Protein AF-A0AB73C347-F1 (afdb_monomer)

Foldseek 3Di:
DPQLDDPVLLVVLCVLCVVLVHDSVLQRQFNQSVVLVVVSVCCVVVVDPPVVNDNVVRNDD

Organism: NCBI:txid1441737

Sequence (61 aa):
MEIGMPLVEWQGIRKRLLDLDIDPDPFQKCVNYGKLSYDIVKIKFGYWKKEKLIPENYMKM

Solvent-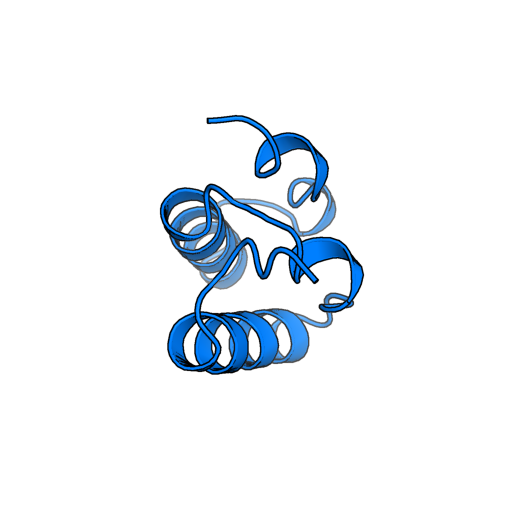accessible surface area (backbone atoms only — not comparable to full-atom values): 3639 Å² total; per-residue (Å²): 131,89,70,40,40,58,71,71,60,41,55,58,49,40,52,55,30,50,77,66,77,39,87,42,76,75,48,59,59,18,52,33,48,70,60,50,54,53,52,53,52,34,34,75,72,64,76,42,62,72,86,73,72,52,48,75,77,21,58,53,132

pLDDT: me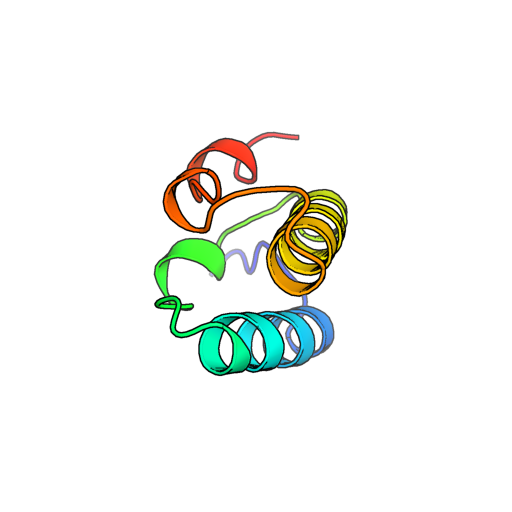an 90.92, std 10.8, range [45.03, 97.5]

Radius of gyration: 10.64 Å; Cα contacts (8 Å, |Δi|>4): 55; chains: 1; bounding box: 26×19×32 Å

Mean predicted aligned error: 3.57 Å

Nearest PDB structures (foldseek):
  1oai-assembly1_A  TM=4.631E-01  e=2.271E+00  Homo sapiens
  7mrl-assembly1_B  TM=4.860E-01  e=7.860E+00  Human immunodeficiency virus 1

Secondary structure (DSSP, 8-state):
---SS-HHHHHHHHHHHHHTT---GGGTT-S-HHHHHHHHHHHHTTSS-GGG--GGGGS--

Structure (mmCIF, N/CA/C/O backbone):
data_AF-A0AB73C347-F1
#
_entry.id   AF-A0AB73C347-F1
#
loop_
_atom_site.group_PDB
_atom_site.id
_atom_site.type_symbol
_atom_site.label_atom_id
_atom_site.label_alt_id
_atom_site.label_comp_id
_atom_site.label_asym_id
_atom_site.label_entity_id
_atom_site.label_seq_id
_atom_site.pdbx_PDB_ins_code
_atom_site.Cartn_x
_atom_site.Cartn_y
_atom_site.Cartn_z
_atom_site.occupancy
_atom_site.B_iso_or_equiv
_atom_site.auth_seq_id
_atom_site.auth_comp_id
_atom_site.auth_asym_id
_atom_site.auth_atom_id
_atom_site.pdbx_PDB_model_num
ATOM 1 N N . MET A 1 1 ? 11.064 4.407 -18.450 1.00 45.03 1 MET A N 1
ATOM 2 C CA . MET A 1 1 ? 10.231 4.308 -17.234 1.00 45.03 1 MET A CA 1
ATOM 3 C C . MET A 1 1 ? 11.035 3.519 -16.226 1.00 45.03 1 MET A C 1
ATOM 5 O O . MET A 1 1 ? 11.189 2.321 -16.418 1.00 45.03 1 MET A O 1
ATOM 9 N N . GLU A 1 2 ? 11.628 4.179 -15.234 1.00 51.97 2 GLU A N 1
ATOM 10 C CA . GLU A 1 2 ? 12.252 3.458 -14.123 1.00 51.97 2 GLU A CA 1
ATOM 11 C C . GLU A 1 2 ? 11.131 2.867 -13.272 1.00 51.97 2 GLU A C 1
ATOM 13 O O . GLU A 1 2 ? 10.363 3.576 -12.624 1.00 51.97 2 GLU A O 1
ATOM 18 N N . ILE A 1 3 ? 10.967 1.556 -13.382 1.00 57.03 3 ILE A N 1
ATOM 19 C CA . ILE A 1 3 ? 10.026 0.797 -12.575 1.00 57.03 3 ILE A CA 1
ATOM 20 C C . ILE A 1 3 ? 10.730 0.568 -11.231 1.00 57.03 3 ILE A C 1
ATOM 22 O O . ILE A 1 3 ? 11.624 -0.269 -11.150 1.00 57.03 3 ILE A O 1
ATOM 26 N N . GLY A 1 4 ? 10.369 1.334 -10.195 1.00 71.00 4 GLY A N 1
ATOM 27 C CA . GLY A 1 4 ? 10.981 1.211 -8.860 1.00 71.00 4 GLY A CA 1
ATOM 28 C C . GLY A 1 4 ? 10.754 -0.159 -8.200 1.00 71.00 4 GLY A C 1
ATOM 29 O O . GLY A 1 4 ? 11.562 -0.592 -7.383 1.00 71.00 4 GLY A O 1
ATOM 30 N N . MET A 1 5 ? 9.690 -0.867 -8.598 1.00 88.06 5 MET A N 1
ATOM 31 C CA . MET A 1 5 ? 9.272 -2.157 -8.048 1.00 88.06 5 MET A CA 1
ATOM 32 C C . MET A 1 5 ? 8.967 -3.167 -9.170 1.00 88.06 5 MET A C 1
ATOM 34 O O . MET A 1 5 ? 8.108 -2.882 -10.005 1.00 88.06 5 MET A O 1
ATOM 38 N N . PRO A 1 6 ? 9.594 -4.360 -9.198 1.00 90.56 6 PRO A N 1
ATOM 39 C CA . PRO A 1 6 ? 9.320 -5.381 -10.213 1.00 90.56 6 PRO A CA 1
ATOM 40 C C . PRO A 1 6 ? 7.823 -5.695 -10.363 1.00 90.56 6 PRO A C 1
ATOM 42 O O . PRO A 1 6 ? 7.091 -5.717 -9.378 1.00 90.56 6 PRO A O 1
ATOM 45 N N . LEU A 1 7 ? 7.360 -6.005 -11.582 1.00 90.62 7 LEU A N 1
ATOM 46 C CA . LEU A 1 7 ? 5.929 -6.210 -11.870 1.00 90.62 7 LEU A CA 1
ATOM 47 C C . LEU A 1 7 ? 5.265 -7.264 -10.963 1.00 90.62 7 LEU A C 1
ATOM 49 O O . LEU A 1 7 ? 4.129 -7.074 -10.536 1.00 90.62 7 LEU A O 1
ATOM 53 N N . VAL A 1 8 ? 5.971 -8.357 -10.660 1.00 90.94 8 VAL A N 1
ATOM 54 C CA . VAL A 1 8 ? 5.474 -9.427 -9.777 1.00 90.94 8 VAL A CA 1
ATOM 55 C C . VAL A 1 8 ? 5.257 -8.910 -8.350 1.00 90.94 8 VAL A C 1
ATOM 57 O O . VAL A 1 8 ? 4.198 -9.136 -7.764 1.00 90.94 8 VAL A O 1
ATOM 60 N N . GLU A 1 9 ? 6.220 -8.152 -7.820 1.00 92.25 9 GLU A N 1
ATOM 61 C CA . GLU A 1 9 ?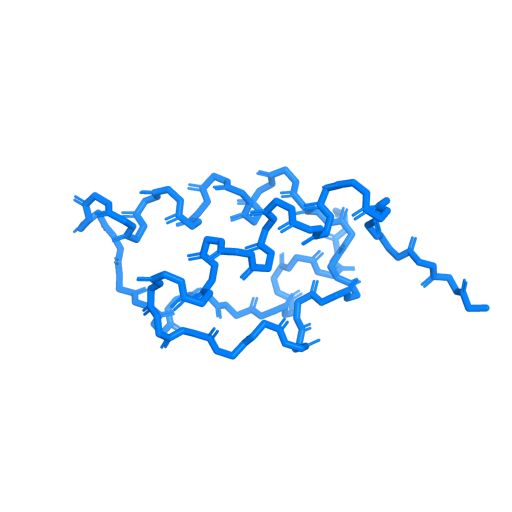 6.113 -7.508 -6.505 1.00 92.25 9 GLU A CA 1
ATOM 62 C C . GLU A 1 9 ? 4.968 -6.492 -6.487 1.00 92.25 9 GLU A C 1
ATOM 64 O O . GLU A 1 9 ? 4.147 -6.477 -5.564 1.00 92.25 9 GLU A O 1
ATOM 69 N N . TRP A 1 10 ? 4.842 -5.708 -7.561 1.00 94.19 10 TRP A N 1
ATOM 70 C CA . TRP A 1 10 ? 3.777 -4.728 -7.713 1.00 94.19 10 TRP A CA 1
ATOM 71 C C . TRP A 1 10 ? 2.390 -5.359 -7.698 1.00 94.19 10 TRP A C 1
ATOM 73 O O . TRP A 1 10 ? 1.514 -4.887 -6.977 1.00 94.19 10 TRP A O 1
ATOM 83 N N . GLN A 1 11 ? 2.174 -6.457 -8.422 1.00 94.56 11 GLN A N 1
ATOM 84 C CA . GLN A 1 11 ? 0.891 -7.162 -8.401 1.00 94.56 11 GLN A CA 1
ATOM 85 C C . GLN A 1 11 ? 0.533 -7.653 -6.990 1.00 94.56 11 GLN A C 1
ATOM 87 O O . GLN A 1 11 ? -0.618 -7.520 -6.559 1.00 94.56 11 GLN A O 1
ATOM 92 N N . GLY A 1 12 ? 1.519 -8.170 -6.251 1.00 95.56 12 GLY A N 1
ATOM 93 C CA . GLY A 1 12 ? 1.345 -8.619 -4.874 1.00 95.56 12 GLY A CA 1
ATOM 94 C C . GLY A 1 12 ? 0.999 -7.483 -3.910 1.00 95.56 12 GLY A C 1
ATOM 95 O O . GLY A 1 12 ? 0.097 -7.639 -3.086 1.00 95.56 12 GLY A O 1
ATOM 96 N N . ILE A 1 13 ? 1.688 -6.346 -4.011 1.00 96.25 13 ILE A N 1
ATOM 97 C CA . ILE A 1 13 ? 1.440 -5.162 -3.177 1.00 96.25 13 ILE A CA 1
ATOM 98 C C . ILE A 1 13 ? 0.107 -4.506 -3.538 1.00 96.25 13 ILE A C 1
ATOM 100 O O . ILE A 1 13 ? -0.705 -4.267 -2.645 1.00 96.25 13 ILE A O 1
ATOM 104 N N . ARG A 1 14 ? -0.171 -4.307 -4.831 1.00 96.69 14 ARG A N 1
ATOM 105 C CA . ARG A 1 14 ? -1.423 -3.729 -5.334 1.00 96.69 14 ARG A CA 1
ATOM 106 C C . ARG A 1 14 ? -2.642 -4.467 -4.793 1.00 96.69 14 ARG A C 1
ATOM 108 O O . ARG A 1 14 ? -3.571 -3.826 -4.318 1.00 96.69 14 ARG A O 1
ATOM 115 N N . LYS A 1 15 ? -2.634 -5.805 -4.825 1.00 97.50 15 LYS A N 1
ATOM 116 C CA . LYS A 1 15 ? -3.735 -6.609 -4.275 1.00 97.50 15 LYS A CA 1
ATOM 117 C C . LYS A 1 15 ? -3.952 -6.325 -2.786 1.00 97.50 15 LYS A C 1
ATOM 119 O O . LYS A 1 15 ? -5.076 -6.078 -2.378 1.00 97.50 15 LYS A O 1
ATOM 124 N N . ARG A 1 16 ? -2.880 -6.307 -1.989 1.00 97.19 16 ARG A N 1
ATOM 125 C CA . ARG A 1 16 ? -2.976 -6.089 -0.536 1.00 97.19 16 ARG A CA 1
ATOM 126 C C . ARG A 1 16 ? -3.424 -4.673 -0.172 1.00 97.19 16 ARG A C 1
ATOM 128 O O . ARG A 1 16 ? -4.097 -4.510 0.835 1.00 97.19 16 ARG A O 1
ATOM 135 N N . LEU A 1 17 ? -3.039 -3.665 -0.957 1.00 97.19 17 LEU A N 1
ATOM 136 C CA . LEU A 1 17 ? -3.508 -2.287 -0.776 1.00 97.19 17 LEU A CA 1
ATOM 137 C C . LEU A 1 17 ? -5.012 -2.182 -1.049 1.00 97.19 17 LEU A C 1
ATOM 139 O O . LEU A 1 17 ? -5.741 -1.650 -0.217 1.00 97.19 17 LEU A O 1
ATOM 143 N N . LEU A 1 18 ? -5.485 -2.783 -2.146 1.00 97.12 18 LEU A N 1
ATOM 144 C CA . LEU A 1 18 ? -6.912 -2.842 -2.470 1.00 97.12 18 LEU A CA 1
ATOM 145 C C . LEU A 1 18 ? -7.717 -3.613 -1.411 1.00 97.12 18 LEU A C 1
ATOM 147 O O . LEU A 1 18 ? -8.782 -3.151 -1.016 1.00 97.12 18 LEU A O 1
ATOM 151 N N . ASP A 1 19 ? -7.188 -4.727 -0.889 1.00 96.56 19 ASP A N 1
ATOM 152 C CA . ASP A 1 19 ? -7.815 -5.489 0.207 1.00 96.56 19 ASP A CA 1
ATOM 153 C C . ASP A 1 19 ? -7.982 -4.646 1.493 1.00 96.56 19 ASP A C 1
ATOM 155 O O . ASP A 1 19 ? -8.820 -4.956 2.340 1.00 96.56 19 ASP A O 1
ATOM 159 N N . LEU A 1 20 ? -7.178 -3.589 1.658 1.00 95.62 20 LEU A N 1
ATOM 160 C CA . LEU A 1 20 ? -7.227 -2.660 2.792 1.00 95.62 20 LEU A CA 1
ATOM 161 C C . LEU A 1 20 ? -7.980 -1.359 2.481 1.00 95.62 20 LEU A C 1
ATOM 163 O O . LEU A 1 20 ? -8.037 -0.485 3.356 1.00 95.62 20 LEU A O 1
ATOM 167 N N . ASP A 1 21 ? -8.575 -1.240 1.291 1.00 96.38 21 ASP A N 1
ATOM 168 C CA . ASP A 1 21 ? -9.227 -0.022 0.800 1.00 96.38 21 ASP A CA 1
ATOM 169 C C . ASP A 1 21 ? -8.256 1.177 0.789 1.00 96.38 21 ASP A C 1
ATOM 171 O O . ASP A 1 21 ? -8.493 2.223 1.392 1.00 96.38 21 ASP A O 1
ATOM 175 N N . ILE A 1 22 ? -7.082 0.968 0.183 1.00 95.88 22 ILE A N 1
ATOM 176 C CA . ILE A 1 22 ? -6.030 1.972 -0.014 1.00 95.88 22 ILE A CA 1
ATOM 177 C C . ILE A 1 22 ? -5.763 2.098 -1.515 1.00 95.88 22 ILE A C 1
ATOM 179 O O . ILE A 1 22 ? -5.562 1.086 -2.190 1.00 95.88 22 ILE A O 1
ATOM 183 N N . ASP A 1 23 ? -5.720 3.335 -2.021 1.00 95.81 23 ASP A N 1
ATOM 184 C CA . ASP A 1 23 ? -5.348 3.619 -3.410 1.00 95.81 23 ASP A CA 1
ATOM 185 C C . ASP A 1 23 ? -3.910 3.139 -3.686 1.00 95.81 23 ASP A C 1
ATOM 187 O O . ASP A 1 23 ? -2.965 3.618 -3.045 1.00 95.81 23 ASP A O 1
ATOM 191 N N . PRO A 1 24 ? -3.717 2.168 -4.598 1.00 95.44 24 PRO A N 1
ATOM 192 C CA . PRO A 1 24 ? -2.401 1.628 -4.863 1.00 95.44 24 PRO A CA 1
ATOM 193 C C . PRO A 1 24 ? -1.537 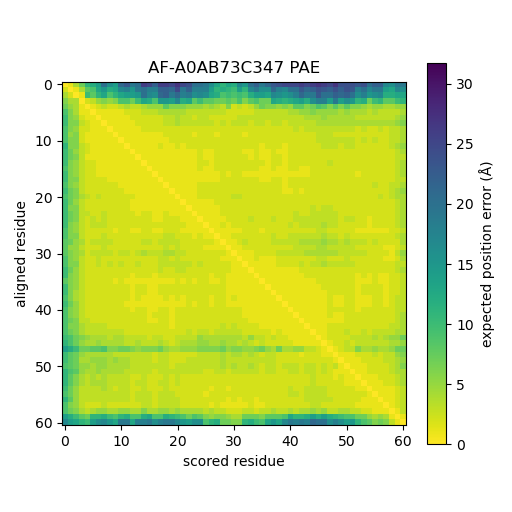2.568 -5.709 1.00 95.44 24 PRO A C 1
ATOM 195 O O . PRO A 1 24 ? -0.322 2.575 -5.516 1.00 95.44 24 PRO A O 1
ATOM 198 N N . ASP A 1 25 ? -2.105 3.359 -6.619 1.00 92.81 25 ASP A N 1
ATOM 199 C CA . ASP A 1 25 ? -1.360 4.051 -7.685 1.00 92.81 25 ASP A CA 1
ATOM 200 C C . ASP A 1 25 ? -0.155 4.887 -7.194 1.00 92.81 25 ASP A C 1
ATOM 202 O O . ASP A 1 25 ? 0.924 4.790 -7.796 1.00 92.81 25 ASP A O 1
ATOM 206 N N . PRO A 1 26 ? -0.238 5.617 -6.062 1.00 93.31 26 PRO A N 1
ATOM 207 C CA . PRO A 1 26 ? 0.901 6.352 -5.510 1.00 93.31 26 PRO A CA 1
ATOM 208 C C . PRO A 1 26 ? 2.110 5.476 -5.134 1.00 93.31 26 PRO A C 1
ATOM 210 O O . PRO A 1 26 ? 3.246 5.956 -5.112 1.00 93.31 26 PRO A O 1
ATOM 213 N N . PHE A 1 27 ? 1.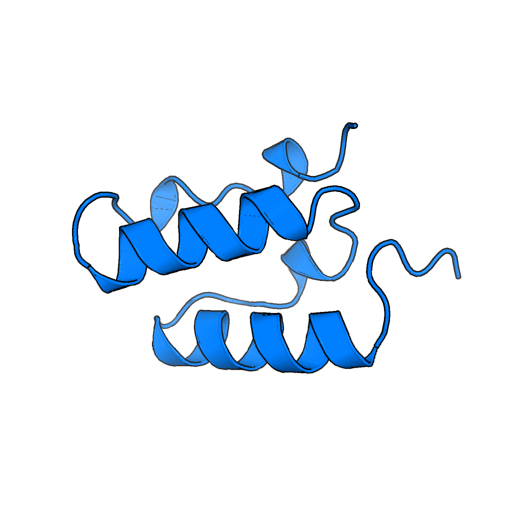895 4.186 -4.859 1.00 93.94 27 PHE A N 1
ATOM 214 C CA . PHE A 1 27 ? 2.917 3.252 -4.383 1.00 93.94 27 PHE A CA 1
ATOM 215 C C . PHE A 1 27 ? 3.677 2.523 -5.497 1.00 93.94 27 PHE A C 1
ATOM 217 O O . PHE A 1 27 ? 4.688 1.873 -5.226 1.00 93.94 27 PHE A O 1
ATOM 224 N N . GLN A 1 28 ? 3.247 2.635 -6.759 1.00 91.31 28 GLN A N 1
ATOM 225 C CA . GLN A 1 28 ? 3.887 1.938 -7.885 1.00 91.31 28 GLN A CA 1
ATOM 226 C C . GLN A 1 28 ? 5.362 2.342 -8.071 1.00 91.31 28 GLN A C 1
ATOM 228 O O . GLN A 1 28 ? 6.178 1.563 -8.564 1.00 91.31 28 GLN A O 1
ATOM 233 N N . LYS A 1 29 ? 5.709 3.572 -7.671 1.00 90.56 29 LYS A N 1
ATOM 234 C CA . LYS A 1 29 ? 7.061 4.141 -7.783 1.00 90.56 29 LYS A CA 1
ATOM 235 C C . LYS A 1 29 ? 7.937 3.888 -6.553 1.00 90.56 29 LYS A C 1
ATOM 237 O O . LYS A 1 29 ? 9.088 4.316 -6.541 1.00 90.56 29 LYS A O 1
ATOM 242 N N . CYS A 1 30 ? 7.417 3.239 -5.511 1.00 92.19 30 CYS A N 1
ATOM 243 C CA . CYS A 1 30 ? 8.182 2.967 -4.299 1.00 92.19 30 CYS A CA 1
ATOM 244 C C . CYS A 1 30 ? 9.369 2.041 -4.600 1.00 92.19 30 CYS A C 1
ATOM 246 O O . CYS A 1 30 ? 9.207 0.982 -5.202 1.00 92.19 30 CYS A O 1
ATOM 248 N N . VAL A 1 31 ? 10.554 2.436 -4.137 1.00 91.38 31 VAL A N 1
ATOM 249 C CA . VAL A 1 31 ? 11.810 1.693 -4.316 1.00 91.38 31 VAL A CA 1
ATOM 250 C C . VAL A 1 31 ? 12.029 0.732 -3.146 1.00 91.38 31 VAL A C 1
ATOM 252 O O . VAL A 1 31 ? 12.470 -0.398 -3.333 1.00 91.38 31 VAL A O 1
ATOM 255 N N . ASN A 1 32 ? 11.646 1.132 -1.928 1.00 93.38 32 ASN A N 1
ATOM 256 C CA . ASN A 1 32 ? 11.714 0.286 -0.736 1.00 93.38 32 ASN A CA 1
ATOM 257 C C . ASN A 1 32 ? 10.426 -0.539 -0.550 1.00 93.38 32 ASN A C 1
ATOM 259 O O . ASN A 1 32 ? 9.683 -0.399 0.428 1.00 93.38 32 ASN A O 1
ATOM 263 N N . TYR A 1 33 ? 10.143 -1.403 -1.524 1.00 92.38 33 TYR A N 1
ATOM 264 C CA . TYR A 1 33 ? 8.938 -2.235 -1.537 1.00 92.38 33 TYR A CA 1
ATOM 265 C C . TYR A 1 33 ? 8.942 -3.336 -0.461 1.00 92.38 33 TYR A C 1
ATOM 267 O O . TYR A 1 33 ? 7.876 -3.757 -0.013 1.00 92.38 33 TYR A O 1
ATOM 275 N N . GLY A 1 34 ? 10.116 -3.748 0.035 1.00 93.44 34 GLY A N 1
ATOM 276 C CA . GLY A 1 34 ? 10.229 -4.648 1.188 1.00 93.44 34 GLY A CA 1
ATOM 277 C C . GLY A 1 34 ? 9.659 -4.026 2.467 1.00 93.44 34 GLY A C 1
ATOM 278 O O . GLY A 1 34 ? 8.824 -4.637 3.141 1.00 93.44 34 GLY A O 1
ATOM 279 N N . LYS A 1 35 ? 10.030 -2.773 2.767 1.00 95.06 35 LYS A N 1
ATOM 280 C CA . LYS A 1 35 ? 9.459 -2.027 3.897 1.00 95.06 35 LYS A CA 1
ATOM 281 C C . LYS A 1 35 ? 7.964 -1.767 3.703 1.00 95.06 35 LYS A C 1
ATOM 283 O O . LYS A 1 35 ? 7.196 -1.951 4.645 1.00 95.06 35 LYS A O 1
ATOM 288 N N . LEU A 1 36 ? 7.548 -1.382 2.496 1.00 95.69 36 LEU A N 1
ATOM 289 C CA . LEU A 1 36 ? 6.133 -1.185 2.164 1.00 95.69 36 LEU A CA 1
ATOM 290 C C . LEU A 1 36 ? 5.314 -2.455 2.436 1.00 95.69 36 LEU A C 1
ATOM 292 O O . LEU A 1 36 ? 4.301 -2.404 3.128 1.00 95.69 36 LEU A O 1
ATOM 296 N N . SER A 1 37 ? 5.790 -3.608 1.961 1.00 95.81 37 SER A 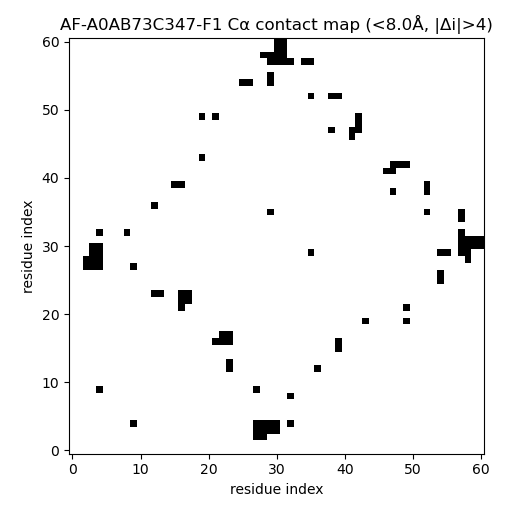N 1
ATOM 297 C CA . SER A 1 37 ? 5.169 -4.917 2.193 1.00 95.81 37 SER A CA 1
ATOM 298 C C . SER A 1 37 ? 4.998 -5.212 3.689 1.00 95.81 37 SER A C 1
ATOM 300 O O . SER A 1 37 ? 3.924 -5.641 4.115 1.00 95.81 37 SER A O 1
ATOM 302 N N . TYR A 1 38 ? 6.019 -4.928 4.501 1.00 96.19 38 TYR A N 1
ATOM 303 C CA . TYR A 1 38 ? 5.973 -5.115 5.953 1.00 96.19 38 TYR A CA 1
ATOM 304 C C . TYR A 1 38 ? 4.979 -4.172 6.654 1.00 96.19 38 TYR A C 1
ATOM 306 O O . TYR A 1 38 ? 4.209 -4.607 7.513 1.00 96.19 38 TYR A O 1
ATOM 314 N N . ASP A 1 39 ? 4.938 -2.895 6.275 1.00 96.88 39 ASP A N 1
ATOM 315 C CA . ASP A 1 39 ? 4.011 -1.925 6.870 1.00 96.88 39 ASP A CA 1
ATOM 316 C C . ASP A 1 39 ? 2.547 -2.209 6.482 1.00 96.88 39 ASP A C 1
ATOM 318 O O . ASP A 1 39 ? 1.653 -2.088 7.320 1.00 96.88 39 ASP A O 1
ATOM 322 N N . ILE A 1 40 ? 2.292 -2.683 5.256 1.00 97.00 40 ILE A N 1
ATOM 323 C CA . ILE A 1 40 ? 0.971 -3.178 4.830 1.00 97.00 40 ILE A CA 1
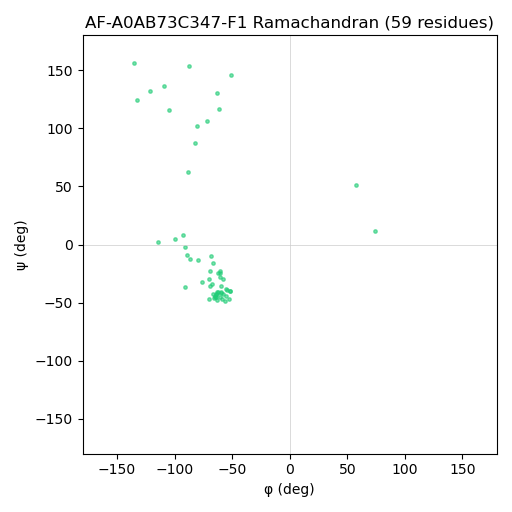ATOM 324 C C . ILE A 1 40 ? 0.504 -4.320 5.744 1.00 97.00 40 ILE A C 1
ATOM 326 O O . ILE A 1 40 ? -0.652 -4.349 6.171 1.00 97.00 40 ILE A O 1
ATOM 330 N N . VAL A 1 41 ? 1.400 -5.250 6.096 1.00 96.50 41 VAL A N 1
ATOM 331 C CA . VAL A 1 41 ? 1.091 -6.347 7.028 1.00 96.50 41 VAL A CA 1
ATOM 332 C C . VAL A 1 41 ? 0.736 -5.806 8.415 1.00 96.50 41 VAL A C 1
ATOM 334 O O . VAL A 1 41 ? -0.233 -6.269 9.017 1.00 96.50 41 VAL A O 1
ATOM 337 N N . LYS A 1 42 ? 1.443 -4.785 8.912 1.00 96.75 42 LYS A N 1
ATOM 338 C CA . LYS A 1 42 ? 1.096 -4.136 10.187 1.00 96.75 42 LYS A CA 1
ATOM 339 C C . LYS A 1 42 ? -0.304 -3.532 10.180 1.00 96.75 42 LYS A C 1
ATOM 341 O O . LYS A 1 42 ? -1.014 -3.676 11.172 1.00 96.75 42 LYS A O 1
ATOM 346 N N . ILE A 1 43 ? -0.701 -2.886 9.085 1.00 96.25 43 ILE A N 1
ATOM 347 C CA . ILE A 1 43 ? -2.052 -2.327 8.938 1.00 96.25 43 ILE A CA 1
ATOM 348 C C . ILE A 1 43 ? -3.091 -3.448 8.929 1.00 96.25 43 ILE A C 1
ATOM 350 O O . ILE A 1 43 ? -4.073 -3.372 9.663 1.00 96.25 43 ILE A O 1
ATOM 354 N N . LYS A 1 44 ? -2.844 -4.528 8.176 1.00 96.06 44 LYS A N 1
ATOM 355 C CA . LYS A 1 44 ? -3.741 -5.693 8.113 1.00 96.06 44 LYS A CA 1
ATOM 356 C C . LYS A 1 44 ? -4.036 -6.300 9.489 1.00 96.06 44 LYS A C 1
ATOM 358 O O . LYS A 1 44 ? -5.161 -6.720 9.734 1.00 96.06 44 LYS A O 1
ATOM 363 N N . PHE A 1 45 ? -3.046 -6.345 10.378 1.00 96.12 45 PHE A N 1
ATOM 364 C CA . PHE A 1 45 ? -3.198 -6.888 11.732 1.00 96.12 45 PHE A CA 1
ATOM 365 C C . PHE A 1 45 ? -3.553 -5.833 12.794 1.00 96.12 45 PHE A C 1
ATOM 367 O O . PHE A 1 45 ? -3.553 -6.138 13.983 1.00 96.12 45 PHE A O 1
ATOM 374 N N . GLY A 1 46 ? -3.855 -4.595 12.392 1.00 94.44 46 GLY A N 1
ATOM 375 C CA . GLY A 1 46 ? -4.284 -3.539 13.312 1.00 94.44 46 GLY A CA 1
ATOM 376 C C . GLY A 1 46 ? -3.170 -2.952 14.182 1.00 94.44 46 GLY A C 1
ATOM 377 O O . GLY A 1 46 ? -3.459 -2.194 15.104 1.00 94.44 46 GLY A O 1
ATOM 378 N N . TYR A 1 47 ? -1.899 -3.245 13.891 1.00 94.44 47 TYR A N 1
ATOM 379 C CA . TYR A 1 47 ? -0.773 -2.623 14.592 1.00 94.44 47 TYR A CA 1
ATOM 380 C C . TYR A 1 47 ? -0.619 -1.149 14.222 1.00 94.44 47 TYR A C 1
ATOM 382 O O . TYR A 1 47 ? -0.150 -0.373 15.050 1.00 94.44 47 TYR A O 1
ATOM 390 N N . TRP A 1 48 ? -1.011 -0.765 13.000 1.00 94.19 48 TRP A N 1
ATOM 391 C CA . TRP A 1 48 ? -0.954 0.602 12.474 1.00 94.19 48 TRP A CA 1
ATOM 392 C C . TRP A 1 48 ? -2.241 0.995 11.752 1.00 94.19 48 TRP A C 1
ATOM 394 O O . TRP A 1 48 ? -2.972 0.150 11.242 1.00 94.19 48 TRP A O 1
ATOM 404 N N . LYS A 1 49 ? -2.485 2.307 11.680 1.00 93.81 49 LYS A N 1
ATOM 405 C CA . LYS A 1 49 ? -3.582 2.869 10.892 1.00 93.81 49 LYS A CA 1
ATOM 406 C C . LYS A 1 49 ? -3.164 3.120 9.442 1.00 93.81 49 LYS A C 1
ATOM 408 O O . LYS A 1 49 ? -1.985 3.357 9.170 1.00 93.81 49 LYS A O 1
ATOM 413 N N . LYS A 1 50 ? -4.141 3.108 8.532 1.00 93.50 50 LYS A N 1
ATOM 414 C CA . LYS A 1 50 ? -3.935 3.227 7.080 1.00 93.50 50 LYS A CA 1
ATOM 415 C C . LYS A 1 50 ? -3.242 4.534 6.683 1.00 93.50 50 LYS A C 1
ATOM 417 O O . LYS A 1 50 ? -2.386 4.530 5.810 1.00 93.50 50 LYS A O 1
ATOM 422 N N . GLU A 1 51 ? -3.538 5.631 7.382 1.00 92.56 51 GLU A N 1
ATOM 423 C CA . GLU A 1 51 ? -3.013 6.975 7.096 1.00 92.56 51 GLU A CA 1
ATOM 424 C C . GLU A 1 51 ? -1.506 7.100 7.375 1.00 92.56 51 GLU A C 1
ATOM 426 O O . GLU A 1 51 ? -0.882 8.102 7.035 1.00 92.56 51 GLU A O 1
ATOM 431 N N . LYS A 1 52 ? -0.900 6.092 8.017 1.00 90.50 52 LYS A N 1
ATOM 432 C CA . LYS A 1 52 ? 0.554 6.008 8.202 1.00 90.50 52 LYS A CA 1
ATOM 433 C C . LYS A 1 52 ? 1.284 5.499 6.959 1.00 90.50 52 LYS A C 1
ATOM 435 O O . LYS A 1 52 ? 2.508 5.623 6.901 1.00 90.50 52 LYS A O 1
ATOM 440 N N . LEU A 1 53 ? 0.566 4.942 5.984 1.00 94.00 53 LEU A N 1
ATOM 441 C CA . LEU A 1 53 ? 1.138 4.465 4.734 1.00 94.00 53 LEU A CA 1
ATOM 442 C C . LEU A 1 53 ? 1.302 5.648 3.766 1.00 94.00 53 LEU A C 1
ATOM 444 O O . LEU A 1 53 ? 0.410 5.961 2.988 1.00 94.00 53 LEU A O 1
ATOM 448 N N . ILE A 1 54 ? 2.440 6.339 3.858 1.00 94.44 54 ILE A N 1
ATOM 449 C CA . ILE A 1 54 ? 2.761 7.525 3.047 1.00 94.44 54 ILE A CA 1
ATOM 450 C C . ILE A 1 54 ? 3.787 7.117 1.970 1.00 94.44 54 ILE A C 1
ATOM 452 O O . ILE A 1 54 ? 4.892 6.715 2.347 1.00 94.44 54 ILE A O 1
ATOM 456 N N . PRO A 1 55 ? 3.461 7.179 0.662 1.00 93.06 55 PRO A N 1
ATOM 457 C CA . PRO A 1 55 ? 4.315 6.697 -0.434 1.00 93.06 55 PRO A CA 1
ATOM 458 C C . PRO A 1 55 ? 5.753 7.226 -0.408 1.00 93.06 55 PRO A C 1
ATOM 460 O O . PRO A 1 55 ? 6.703 6.476 -0.646 1.00 93.06 55 PRO A O 1
ATOM 463 N N . GLU A 1 56 ? 5.926 8.500 -0.065 1.00 93.56 56 GLU A N 1
ATOM 464 C CA . GLU A 1 56 ? 7.203 9.213 -0.013 1.00 93.56 56 GLU A CA 1
ATOM 465 C C . GLU A 1 56 ? 8.205 8.545 0.940 1.00 93.56 56 GLU A C 1
ATOM 467 O O . GLU A 1 56 ? 9.411 8.571 0.686 1.00 93.56 56 GLU A O 1
ATOM 472 N N . ASN A 1 57 ? 7.719 7.874 1.992 1.00 93.56 57 ASN A N 1
ATOM 473 C CA . ASN A 1 57 ? 8.554 7.136 2.946 1.00 93.56 57 ASN A CA 1
ATOM 474 C C . ASN A 1 57 ? 9.245 5.914 2.325 1.00 93.56 57 ASN A C 1
ATOM 476 O O . ASN A 1 57 ? 10.167 5.365 2.924 1.00 93.56 57 ASN A O 1
ATOM 480 N N . TYR A 1 58 ? 8.795 5.473 1.150 1.00 93.00 58 TYR A N 1
ATOM 481 C CA . TYR A 1 58 ? 9.309 4.296 0.451 1.00 93.00 58 TYR A CA 1
ATOM 482 C C . TYR A 1 58 ? 10.002 4.655 -0.870 1.00 93.00 58 TYR A C 1
ATOM 484 O O . TYR A 1 58 ? 10.436 3.762 -1.598 1.00 93.00 58 TYR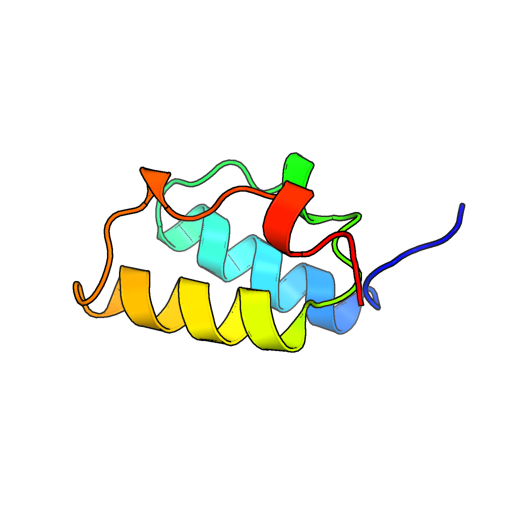 A O 1
ATOM 492 N N . MET A 1 59 ? 10.095 5.943 -1.213 1.00 89.25 59 MET A N 1
ATOM 493 C CA . MET A 1 59 ? 10.778 6.418 -2.425 1.00 89.25 59 MET A CA 1
ATOM 494 C C . MET A 1 59 ? 12.282 6.640 -2.220 1.00 89.25 59 MET A C 1
ATOM 496 O O . MET A 1 59 ? 13.008 6.810 -3.194 1.00 89.25 59 MET A O 1
ATOM 500 N N . LYS A 1 60 ? 12.757 6.639 -0.970 1.00 78.44 60 LYS A N 1
ATOM 501 C CA . LYS A 1 60 ? 14.172 6.794 -0.612 1.00 78.44 60 LYS A CA 1
ATOM 502 C C . LYS A 1 60 ? 14.705 5.459 -0.085 1.00 78.44 60 LYS A C 1
ATOM 504 O O . LYS A 1 60 ? 13.996 4.781 0.662 1.00 78.44 60 LYS A O 1
ATOM 509 N N . MET A 1 61 ? 15.905 5.079 -0.527 1.00 60.69 61 MET A N 1
ATOM 510 C CA . MET A 1 61 ? 16.646 3.939 0.028 1.00 60.69 61 MET A CA 1
ATOM 511 C C . MET A 1 61 ? 17.171 4.264 1.422 1.00 60.69 61 MET A C 1
ATOM 513 O O . MET A 1 61 ? 17.641 5.409 1.610 1.00 60.69 61 MET A O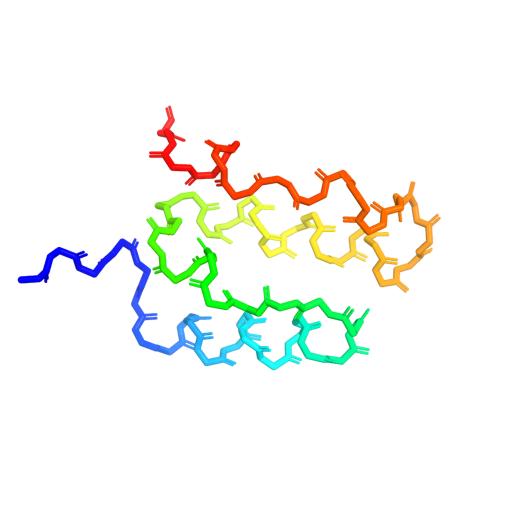 1
#